Protein AF-A0A553UUF3-F1 (afdb_monomer_lite)

Structure (mmCIF, N/CA/C/O backbone):
data_AF-A0A553UUF3-F1
#
_entry.id   AF-A0A553UUF3-F1
#
loop_
_atom_site.group_PDB
_atom_site.id
_atom_site.type_symbol
_atom_site.label_atom_id
_atom_site.label_alt_id
_atom_site.label_comp_id
_atom_site.label_asym_id
_atom_site.label_entity_id
_atom_site.label_seq_id
_atom_site.pdbx_PDB_ins_code
_atom_site.Cartn_x
_atom_site.Cartn_y
_atom_site.Cartn_z
_atom_site.occupancy
_atom_site.B_iso_or_equiv
_atom_site.auth_seq_id
_atom_site.auth_comp_id
_atom_site.auth_asym_id
_atom_site.auth_atom_id
_atom_site.pdbx_PDB_model_num
ATOM 1 N N . MET A 1 1 ? -18.800 8.885 15.281 1.00 55.91 1 MET A N 1
ATOM 2 C CA . MET A 1 1 ? -18.186 8.438 14.009 1.00 55.91 1 MET A CA 1
ATOM 3 C C . MET A 1 1 ? -18.399 6.939 13.890 1.00 55.91 1 MET A C 1
ATOM 5 O O . MET A 1 1 ? -18.176 6.257 14.881 1.00 55.91 1 MET A O 1
ATOM 9 N N . SER A 1 2 ? -18.879 6.426 12.751 1.00 64.75 2 SER A N 1
ATOM 10 C CA . SER A 1 2 ? -19.047 4.971 12.604 1.00 64.75 2 SER A CA 1
ATOM 11 C C . SER A 1 2 ? -17.669 4.297 12.474 1.00 64.75 2 SER A C 1
ATOM 13 O O . SER A 1 2 ? -16.856 4.762 11.673 1.00 64.75 2 SER A O 1
ATOM 15 N N . PRO A 1 3 ? -17.402 3.207 13.205 1.00 64.25 3 PRO A N 1
ATOM 16 C CA . PRO A 1 3 ? -16.130 2.476 13.171 1.00 64.25 3 PRO A CA 1
ATOM 17 C C . PRO A 1 3 ? -15.806 1.858 11.800 1.00 64.25 3 PRO A C 1
ATOM 19 O O . PRO A 1 3 ? -14.676 1.465 11.548 1.00 64.25 3 PRO A O 1
ATOM 22 N N . LEU A 1 4 ? -16.756 1.839 10.862 1.00 70.88 4 LEU A N 1
ATOM 23 C CA . LEU A 1 4 ? -16.527 1.360 9.494 1.00 70.88 4 LEU A CA 1
ATOM 24 C C . LEU A 1 4 ? -15.695 2.324 8.627 1.00 70.88 4 LEU A C 1
ATOM 26 O O . LEU A 1 4 ? -15.108 1.902 7.632 1.00 70.88 4 LEU A O 1
ATOM 30 N N . HIS A 1 5 ? -15.619 3.607 8.994 1.00 77.00 5 HIS A N 1
ATOM 31 C CA . HIS A 1 5 ? -14.895 4.632 8.233 1.00 77.00 5 HIS A CA 1
ATOM 32 C C . HIS A 1 5 ? -13.394 4.341 8.037 1.00 77.00 5 HIS A C 1
ATOM 34 O O . HIS A 1 5 ? -12.945 4.444 6.895 1.00 77.00 5 HIS A O 1
ATOM 40 N N . PRO A 1 6 ? -12.605 3.963 9.066 1.00 73.38 6 PRO A N 1
ATOM 41 C CA . PRO A 1 6 ? -11.186 3.642 8.886 1.00 73.38 6 PRO A CA 1
ATOM 42 C C . PRO A 1 6 ? -10.954 2.465 7.931 1.00 73.38 6 PRO A C 1
ATOM 44 O O . PRO A 1 6 ? -10.066 2.533 7.087 1.00 73.38 6 PRO A O 1
ATOM 47 N N . ILE A 1 7 ? -11.795 1.427 7.980 1.00 76.50 7 ILE A N 1
ATOM 48 C CA . ILE A 1 7 ? -11.671 0.264 7.085 1.00 76.50 7 ILE A CA 1
ATOM 49 C C . ILE A 1 7 ? -11.974 0.658 5.637 1.00 76.50 7 ILE A C 1
ATOM 51 O O . ILE A 1 7 ? -11.239 0.284 4.725 1.00 76.50 7 ILE A O 1
ATOM 55 N N . LEU A 1 8 ? -13.044 1.428 5.418 1.00 81.56 8 LEU A N 1
ATOM 56 C CA . LEU A 1 8 ? -13.394 1.951 4.095 1.00 81.56 8 LEU A CA 1
ATOM 57 C C . LEU A 1 8 ? -12.289 2.851 3.530 1.00 81.56 8 LEU A C 1
ATOM 59 O O . LEU A 1 8 ? -11.957 2.740 2.350 1.00 81.56 8 LEU A O 1
ATOM 63 N N . ALA A 1 9 ? -11.694 3.705 4.365 1.00 81.81 9 ALA A N 1
ATOM 64 C CA . ALA A 1 9 ? -10.575 4.553 3.973 1.00 81.81 9 ALA A CA 1
ATOM 65 C C . ALA A 1 9 ? -9.338 3.724 3.590 1.00 81.81 9 ALA A C 1
ATOM 67 O O . ALA A 1 9 ? -8.763 3.950 2.524 1.00 81.81 9 ALA A O 1
ATOM 68 N N . ASP A 1 10 ? -8.971 2.727 4.398 1.00 81.44 10 ASP A N 1
ATOM 69 C CA . ASP A 1 10 ? -7.833 1.846 4.119 1.00 81.44 10 ASP A CA 1
ATOM 70 C C . ASP A 1 10 ? -8.055 1.015 2.839 1.00 81.44 10 ASP A C 1
ATOM 72 O O . ASP A 1 10 ? -7.144 0.867 2.017 1.00 81.44 10 ASP A O 1
ATOM 76 N N . LEU A 1 11 ? -9.281 0.530 2.611 1.00 82.00 11 LEU A N 1
ATOM 77 C CA . LEU A 1 11 ? -9.682 -0.145 1.371 1.00 82.00 11 LEU A CA 1
ATOM 78 C C . LEU A 1 11 ? -9.540 0.765 0.147 1.00 82.00 11 LEU A C 1
ATOM 80 O O . LEU A 1 11 ? -8.949 0.359 -0.858 1.00 82.00 11 LEU A O 1
ATOM 84 N N . LEU A 1 12 ? -10.056 1.994 0.225 1.00 87.75 12 LEU A N 1
ATOM 85 C CA . LEU A 1 12 ? -9.956 2.977 -0.856 1.00 87.75 12 LEU A CA 1
ATOM 86 C C . LEU A 1 12 ? -8.495 3.328 -1.155 1.00 87.75 12 LEU A C 1
ATOM 88 O O . LEU A 1 12 ? -8.098 3.358 -2.320 1.00 87.75 12 LEU A O 1
ATOM 92 N N . LEU A 1 13 ? -7.676 3.532 -0.122 1.00 85.38 13 LEU A N 1
ATOM 93 C CA . LEU A 1 13 ? -6.248 3.817 -0.270 1.00 85.38 13 LEU A CA 1
ATOM 94 C C . LEU A 1 13 ? -5.496 2.655 -0.924 1.00 85.38 13 LEU A C 1
ATOM 96 O O . LEU A 1 13 ? -4.687 2.888 -1.825 1.00 85.38 13 LEU A O 1
ATOM 100 N N . LEU A 1 14 ? -5.777 1.410 -0.530 1.00 82.88 14 LEU A N 1
ATOM 101 C CA . LEU A 1 14 ? -5.190 0.226 -1.164 1.00 82.88 14 LEU A CA 1
ATOM 102 C C . LEU A 1 14 ? -5.629 0.078 -2.624 1.00 82.88 14 LEU A C 1
ATOM 104 O O . LEU A 1 14 ? -4.790 -0.204 -3.484 1.00 82.88 14 LEU A O 1
ATOM 108 N N . ALA A 1 15 ? -6.910 0.302 -2.920 1.00 84.75 15 ALA A N 1
ATOM 109 C CA . ALA A 1 15 ? -7.431 0.256 -4.283 1.00 84.75 15 ALA A CA 1
ATOM 110 C C . ALA A 1 15 ? -6.764 1.319 -5.172 1.00 84.75 15 ALA A C 1
ATOM 112 O O . ALA A 1 15 ? -6.276 1.004 -6.262 1.00 84.75 15 ALA A O 1
ATOM 113 N N . LEU A 1 16 ? -6.654 2.557 -4.683 1.00 87.75 16 LEU A N 1
ATOM 114 C CA . LEU A 1 16 ? -5.954 3.641 -5.375 1.00 87.75 16 LEU A CA 1
ATOM 115 C C . LEU A 1 16 ? -4.469 3.324 -5.563 1.00 87.75 16 LEU A C 1
ATOM 117 O O . LEU A 1 16 ? -3.942 3.490 -6.663 1.00 87.75 16 LEU A O 1
ATOM 121 N N . ALA A 1 17 ? -3.795 2.811 -4.533 1.00 86.00 17 ALA A N 1
ATOM 122 C CA . ALA A 1 17 ? -2.399 2.408 -4.635 1.00 86.00 17 ALA A CA 1
ATOM 123 C C . ALA A 1 17 ? -2.201 1.325 -5.709 1.00 86.00 17 ALA A C 1
ATOM 125 O O . ALA A 1 17 ? -1.283 1.424 -6.525 1.00 86.00 17 ALA A O 1
ATOM 126 N N . ALA A 1 18 ? -3.083 0.325 -5.764 1.00 84.44 18 ALA A N 1
ATOM 127 C CA . ALA A 1 18 ? -3.041 -0.721 -6.782 1.00 84.44 18 ALA A CA 1
ATOM 128 C C . ALA A 1 18 ? -3.256 -0.162 -8.199 1.00 84.44 18 ALA A C 1
ATOM 130 O O . ALA A 1 18 ? -2.530 -0.539 -9.125 1.00 84.44 18 ALA A O 1
ATOM 131 N N . LEU A 1 19 ? -4.200 0.768 -8.375 1.00 87.19 19 LEU A N 1
ATOM 132 C CA . LEU A 1 19 ? -4.445 1.438 -9.656 1.00 87.19 19 LEU A CA 1
ATOM 133 C C . LEU A 1 19 ? -3.241 2.267 -10.112 1.00 87.19 19 LEU A C 1
ATOM 135 O O . LEU A 1 19 ? -2.832 2.166 -11.270 1.00 87.19 19 LEU A O 1
ATOM 139 N N . LEU A 1 20 ? -2.635 3.033 -9.204 1.00 86.75 20 LEU A N 1
ATOM 140 C CA . LEU A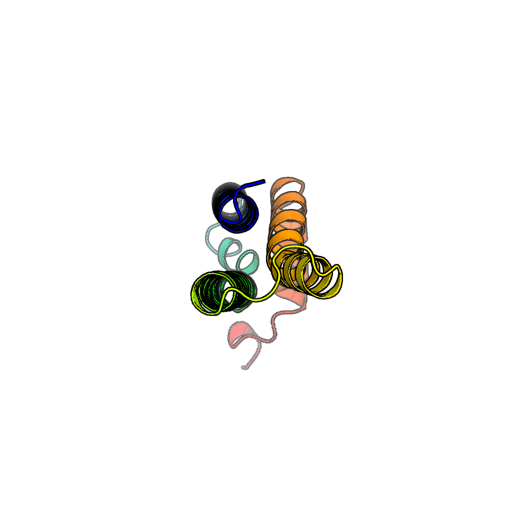 1 20 ? -1.438 3.828 -9.480 1.00 86.75 20 LEU A CA 1
ATOM 141 C C . LEU A 1 20 ? -0.249 2.942 -9.871 1.00 86.75 20 LEU A C 1
ATOM 143 O O . LEU A 1 20 ? 0.425 3.222 -10.863 1.00 86.75 20 LEU A O 1
ATOM 147 N N . LEU A 1 21 ? -0.028 1.836 -9.153 1.00 85.31 21 LEU A N 1
ATOM 148 C CA . LEU A 1 21 ? 1.014 0.864 -9.495 1.00 85.31 21 LEU A CA 1
ATOM 149 C C . LEU A 1 21 ? 0.755 0.211 -10.857 1.00 85.31 21 LEU A C 1
ATOM 151 O O . LEU A 1 21 ? 1.681 0.078 -11.657 1.00 85.31 21 LEU A O 1
ATOM 155 N N . ARG A 1 22 ? -0.499 -0.148 -11.158 1.00 84.50 22 ARG A N 1
ATOM 156 C CA . ARG A 1 22 ? -0.885 -0.699 -12.465 1.00 84.50 22 ARG A CA 1
ATOM 157 C C . ARG A 1 22 ? -0.662 0.311 -13.589 1.00 84.50 22 ARG A C 1
ATOM 159 O O . ARG A 1 22 ? -0.170 -0.073 -14.645 1.00 84.50 22 ARG A O 1
ATOM 166 N N . SER A 1 23 ? -1.010 1.577 -13.373 1.00 85.56 23 SER A N 1
ATOM 167 C CA . SER A 1 23 ? -0.787 2.653 -14.343 1.00 85.56 23 SER A CA 1
ATOM 168 C C . SER A 1 23 ? 0.708 2.871 -14.595 1.00 85.56 23 SER A C 1
ATOM 170 O O . SER A 1 23 ? 1.150 2.812 -15.741 1.00 85.56 23 SER A O 1
ATOM 172 N N . GLY A 1 24 ? 1.512 2.989 -13.532 1.00 82.44 24 GLY A N 1
ATOM 173 C CA . GLY A 1 24 ? 2.969 3.116 -13.639 1.00 82.44 24 GLY A CA 1
ATOM 174 C C . GLY A 1 24 ? 3.631 1.916 -14.327 1.00 82.44 24 GLY A C 1
ATOM 175 O O . GLY A 1 24 ? 4.554 2.092 -15.117 1.00 82.44 24 GLY A O 1
ATOM 176 N N . ALA A 1 25 ? 3.124 0.701 -14.103 1.00 83.00 25 ALA A N 1
ATOM 177 C CA . ALA A 1 25 ? 3.601 -0.501 -14.783 1.00 83.00 25 ALA A CA 1
ATOM 178 C C . ALA A 1 25 ? 3.319 -0.495 -16.292 1.00 83.00 25 ALA A C 1
ATOM 180 O O . ALA A 1 25 ? 4.176 -0.926 -17.057 1.00 83.00 25 ALA A O 1
ATOM 181 N N . ARG A 1 26 ? 2.170 0.035 -16.737 1.00 85.50 26 ARG A N 1
ATOM 182 C CA . ARG A 1 26 ? 1.860 0.170 -18.176 1.00 85.50 26 ARG A CA 1
ATOM 183 C C . ARG A 1 26 ? 2.767 1.166 -18.898 1.00 85.50 26 ARG A C 1
ATOM 185 O O . ARG A 1 26 ? 2.920 1.068 -20.107 1.00 85.50 26 ARG A O 1
ATOM 192 N N . GLN A 1 27 ? 3.355 2.118 -18.174 1.00 85.06 27 GLN A N 1
ATOM 193 C CA . GLN A 1 27 ? 4.297 3.095 -18.731 1.00 85.06 27 GLN A CA 1
ATOM 194 C C . GLN A 1 27 ? 5.721 2.534 -18.887 1.00 85.06 27 GLN A C 1
ATOM 196 O O . GLN A 1 27 ? 6.599 3.203 -19.439 1.00 85.06 27 GLN A O 1
ATOM 201 N N . LEU A 1 28 ? 5.974 1.326 -18.376 1.00 84.81 28 LEU A N 1
ATOM 202 C CA . LEU A 1 28 ? 7.258 0.645 -18.467 1.00 84.81 28 LEU A CA 1
ATOM 203 C C . LEU A 1 28 ? 7.231 -0.455 -19.521 1.00 84.81 28 LEU A C 1
ATOM 205 O O . LEU A 1 28 ? 6.196 -1.036 -19.835 1.00 84.81 28 LEU A O 1
ATOM 209 N N . HIS A 1 29 ? 8.420 -0.785 -20.018 1.00 83.25 29 HIS A N 1
ATOM 210 C CA . HIS A 1 29 ? 8.609 -1.981 -20.820 1.00 83.25 29 HIS A CA 1
ATOM 211 C C . HIS A 1 29 ? 8.239 -3.223 -19.992 1.00 83.25 29 HIS A C 1
ATOM 213 O O . HIS A 1 29 ? 8.522 -3.272 -18.790 1.00 83.25 29 HIS A O 1
ATOM 219 N N . TYR A 1 30 ? 7.653 -4.247 -20.626 1.00 78.50 30 TYR A N 1
ATOM 220 C CA . TYR A 1 30 ? 7.132 -5.439 -19.933 1.00 78.50 30 TYR A CA 1
ATOM 221 C C . TYR A 1 30 ? 8.177 -6.123 -19.035 1.00 78.50 30 TYR A C 1
ATOM 223 O O . TYR A 1 30 ? 7.833 -6.693 -18.004 1.00 78.50 30 TYR A O 1
ATOM 231 N N . ARG A 1 31 ? 9.462 -6.022 -19.407 1.00 78.62 31 ARG A N 1
ATOM 232 C CA . ARG A 1 31 ? 10.603 -6.561 -18.655 1.00 78.62 31 ARG A CA 1
ATOM 233 C C . ARG A 1 31 ? 10.852 -5.836 -17.329 1.00 78.62 31 ARG A C 1
ATOM 235 O O . ARG A 1 31 ? 11.295 -6.467 -16.378 1.00 78.62 31 ARG A O 1
ATOM 242 N N . ASP A 1 32 ? 10.578 -4.534 -17.251 1.00 81.12 32 ASP A N 1
ATOM 243 C CA . ASP A 1 32 ? 10.879 -3.726 -16.063 1.00 81.12 32 ASP A CA 1
ATOM 244 C C . ASP A 1 32 ? 9.661 -3.514 -15.145 1.00 81.12 32 ASP A C 1
ATOM 246 O O . ASP A 1 32 ? 9.817 -3.204 -13.961 1.00 81.12 32 ASP A O 1
ATOM 250 N N . ALA A 1 33 ? 8.448 -3.729 -15.662 1.00 79.81 33 ALA A N 1
ATOM 251 C CA . ALA A 1 33 ? 7.200 -3.635 -14.905 1.00 79.81 33 ALA A CA 1
ATOM 252 C C . ALA A 1 33 ? 7.163 -4.499 -13.618 1.00 79.81 33 ALA A C 1
ATOM 254 O O . ALA A 1 33 ? 6.700 -3.991 -12.590 1.00 79.81 33 ALA A O 1
ATOM 255 N N . PRO A 1 34 ? 7.690 -5.744 -13.586 1.00 81.69 34 PRO A N 1
ATOM 256 C CA . PRO A 1 34 ? 7.704 -6.564 -12.373 1.00 81.69 34 PRO A CA 1
ATOM 257 C C . PRO A 1 34 ? 8.473 -5.934 -11.206 1.00 81.69 34 PRO A C 1
ATOM 259 O O . PRO A 1 34 ? 8.111 -6.150 -10.049 1.00 81.69 34 PRO A O 1
ATOM 262 N N . TYR A 1 35 ? 9.491 -5.106 -11.470 1.00 82.06 35 TYR A N 1
ATOM 263 C CA . TYR A 1 35 ? 10.285 -4.475 -10.409 1.00 82.06 35 TYR A CA 1
ATOM 264 C C . TYR A 1 35 ? 9.533 -3.355 -9.673 1.00 82.06 35 TYR A C 1
ATOM 266 O O . TYR A 1 35 ? 9.977 -2.926 -8.606 1.00 82.06 35 TYR A O 1
ATOM 274 N N . LEU A 1 36 ? 8.387 -2.888 -10.181 1.00 80.50 36 LEU A N 1
ATOM 275 C CA . LEU A 1 36 ? 7.485 -2.005 -9.426 1.00 80.50 36 LEU A CA 1
ATOM 276 C C . LEU A 1 36 ? 6.674 -2.764 -8.368 1.00 80.50 36 LEU A C 1
ATOM 278 O O . LEU A 1 36 ? 6.268 -2.195 -7.357 1.00 80.50 36 LEU A O 1
ATOM 282 N N . PHE A 1 37 ? 6.475 -4.066 -8.556 1.00 74.12 37 PHE A N 1
ATOM 283 C CA . PHE A 1 37 ? 5.751 -4.917 -7.622 1.00 74.12 37 PHE A CA 1
ATOM 284 C C . PHE A 1 37 ? 6.751 -5.637 -6.721 1.00 74.12 37 PHE A C 1
ATOM 286 O O . PHE A 1 37 ? 7.000 -6.835 -6.854 1.00 74.12 37 PHE A O 1
ATOM 293 N N . ARG A 1 38 ? 7.360 -4.905 -5.776 1.00 67.31 38 ARG A N 1
ATOM 294 C CA . ARG A 1 38 ? 8.255 -5.519 -4.780 1.00 67.31 38 ARG A CA 1
ATOM 295 C C . ARG A 1 38 ? 7.461 -6.590 -4.020 1.00 67.31 38 ARG A C 1
ATOM 297 O O . ARG A 1 38 ? 6.628 -6.232 -3.189 1.00 67.31 38 ARG A O 1
ATOM 304 N N . ARG A 1 39 ? 7.744 -7.871 -4.312 1.00 64.50 39 ARG A N 1
ATOM 305 C CA . ARG A 1 39 ? 6.940 -9.093 -4.046 1.00 64.50 39 ARG A CA 1
ATOM 306 C C . ARG A 1 39 ? 6.074 -9.135 -2.785 1.00 64.50 39 ARG A C 1
ATOM 308 O O . ARG A 1 39 ? 5.059 -9.810 -2.785 1.00 64.50 39 ARG A O 1
ATOM 315 N N . ARG A 1 40 ? 6.472 -8.473 -1.701 1.00 67.44 40 ARG A N 1
ATOM 316 C CA . ARG A 1 40 ? 5.779 -8.563 -0.413 1.00 67.44 40 ARG A CA 1
ATOM 317 C C . ARG A 1 40 ? 5.019 -7.302 -0.007 1.00 67.44 40 ARG A C 1
ATOM 319 O O . ARG A 1 40 ? 4.257 -7.378 0.936 1.00 67.44 40 ARG A O 1
ATOM 326 N N . ARG A 1 41 ? 5.175 -6.147 -0.670 1.00 69.00 41 ARG A N 1
ATOM 327 C CA . ARG A 1 41 ? 4.558 -4.889 -0.185 1.00 69.00 41 ARG A CA 1
ATOM 328 C C . ARG A 1 41 ? 3.033 -4.899 -0.259 1.00 69.00 41 ARG A C 1
ATOM 330 O O . ARG A 1 41 ? 2.396 -4.580 0.731 1.00 69.00 41 ARG A O 1
ATOM 337 N N . LEU A 1 42 ? 2.464 -5.314 -1.390 1.00 68.44 42 LEU A N 1
ATOM 338 C CA . LEU A 1 42 ? 1.008 -5.450 -1.524 1.00 68.44 42 LEU A CA 1
ATOM 339 C C . LEU A 1 42 ? 0.452 -6.528 -0.585 1.00 68.44 42 LEU A C 1
ATOM 341 O O . LEU A 1 42 ? -0.597 -6.326 0.011 1.00 68.44 42 LEU A O 1
ATOM 345 N N . LEU A 1 43 ? 1.196 -7.622 -0.390 1.00 73.19 43 LEU A N 1
ATOM 346 C CA . LEU A 1 43 ? 0.850 -8.670 0.571 1.00 73.19 43 LEU A CA 1
ATOM 347 C C . LEU A 1 43 ? 0.825 -8.131 2.010 1.00 73.19 43 LEU A C 1
ATOM 349 O O . LEU A 1 43 ? -0.140 -8.361 2.723 1.00 73.19 43 LEU A O 1
ATOM 353 N N . TRP A 1 44 ? 1.849 -7.377 2.424 1.00 72.19 44 TRP A N 1
ATOM 354 C CA . TRP A 1 44 ? 1.902 -6.741 3.744 1.00 72.19 44 TRP A CA 1
ATOM 355 C C . TRP A 1 44 ? 0.765 -5.736 3.945 1.00 72.19 44 TRP A C 1
ATOM 357 O O . TRP A 1 44 ? 0.197 -5.686 5.028 1.00 72.19 44 TRP A O 1
ATOM 367 N N . GLY A 1 45 ? 0.392 -4.983 2.906 1.00 69.88 45 GLY A N 1
ATOM 368 C CA . GLY A 1 45 ? -0.772 -4.094 2.947 1.00 69.88 45 GLY A CA 1
ATOM 369 C C . GLY A 1 45 ? -2.084 -4.832 3.128 1.00 69.88 45 GLY A C 1
ATOM 370 O O . GLY A 1 45 ? -2.877 -4.467 3.987 1.00 69.88 45 GLY A O 1
ATOM 371 N N . ALA A 1 46 ? -2.286 -5.894 2.349 1.00 73.31 46 ALA A N 1
ATOM 372 C CA . ALA A 1 46 ? -3.475 -6.729 2.442 1.00 73.31 46 ALA A CA 1
ATOM 373 C C . ALA A 1 46 ? -3.571 -7.435 3.804 1.00 73.31 46 ALA A C 1
ATOM 375 O O . ALA A 1 46 ? -4.638 -7.441 4.407 1.00 73.31 46 ALA A O 1
ATOM 376 N N . LEU A 1 47 ? -2.456 -7.969 4.317 1.00 80.50 47 LEU A N 1
ATOM 377 C CA . LEU A 1 47 ? -2.376 -8.554 5.658 1.00 80.50 47 LEU A CA 1
ATOM 378 C C . LEU A 1 47 ? -2.687 -7.514 6.736 1.00 80.50 47 LEU A C 1
ATOM 380 O O . LEU A 1 47 ? -3.476 -7.797 7.629 1.00 80.50 47 LEU A O 1
ATOM 384 N N . SER A 1 48 ? -2.116 -6.311 6.633 1.00 77.12 48 SER A N 1
ATOM 385 C CA .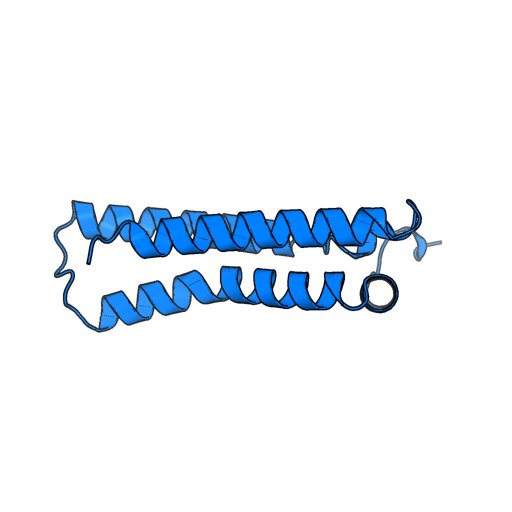 SER A 1 48 ? -2.393 -5.216 7.567 1.00 77.12 48 SER A CA 1
ATOM 386 C C . SER A 1 48 ? -3.874 -4.863 7.591 1.00 77.12 48 SER A C 1
ATOM 388 O O . SER A 1 48 ? -4.447 -4.767 8.667 1.00 77.12 48 SER A O 1
ATOM 390 N N . LEU A 1 49 ? -4.508 -4.736 6.422 1.00 78.12 49 LEU A N 1
ATOM 391 C CA . LEU A 1 49 ? -5.945 -4.486 6.322 1.00 78.12 49 LEU A CA 1
ATOM 392 C C . LEU A 1 49 ? -6.765 -5.626 6.949 1.00 78.12 49 LEU A C 1
ATOM 394 O O . LEU A 1 49 ? -7.732 -5.361 7.655 1.00 78.12 49 LEU A O 1
ATOM 398 N N . LEU A 1 50 ? -6.373 -6.883 6.719 1.00 79.69 50 LEU A N 1
ATOM 399 C CA . LEU A 1 50 ? -7.026 -8.062 7.297 1.00 79.69 50 LEU A CA 1
ATOM 400 C C . LEU A 1 50 ? -6.963 -8.046 8.827 1.00 79.69 50 LEU A C 1
ATOM 402 O O . LEU A 1 50 ? -7.995 -8.162 9.485 1.00 79.69 50 LEU A O 1
ATOM 406 N N . PHE A 1 51 ? -5.770 -7.848 9.394 1.00 79.31 51 PHE A N 1
ATOM 407 C CA . PHE A 1 51 ? -5.589 -7.747 10.843 1.00 79.31 51 PHE A CA 1
ATOM 408 C C . PHE A 1 51 ? -6.325 -6.539 11.424 1.00 79.31 51 PHE A C 1
ATOM 410 O O . PHE A 1 51 ? -6.963 -6.664 12.469 1.00 79.31 51 PHE A O 1
ATOM 417 N N . HIS A 1 52 ? -6.290 -5.400 10.731 1.00 78.38 52 HIS A N 1
ATOM 418 C CA . HIS A 1 52 ? -6.986 -4.192 11.154 1.00 78.38 52 HIS A CA 1
ATOM 419 C C . HIS A 1 52 ? -8.507 -4.412 11.174 1.00 78.38 52 HIS A C 1
ATOM 421 O O . HIS A 1 52 ? -9.153 -4.109 12.174 1.00 78.38 52 HIS A O 1
ATOM 427 N N . GLY A 1 53 ? -9.070 -5.029 10.130 1.00 74.38 53 GLY A N 1
ATOM 428 C CA . GLY A 1 53 ? -10.490 -5.374 10.057 1.00 74.38 53 GLY A C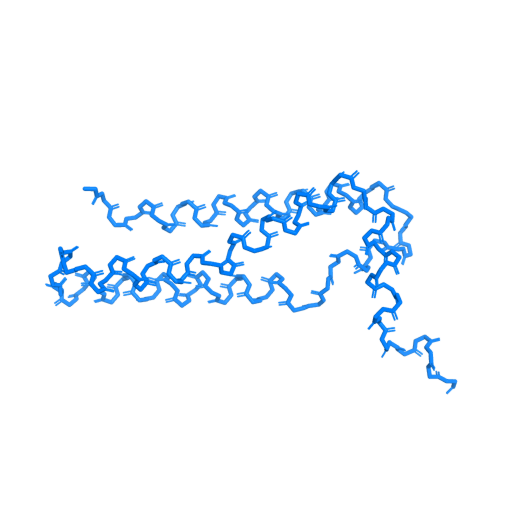A 1
ATOM 429 C C . GLY A 1 53 ? -10.928 -6.356 11.147 1.00 74.38 53 GLY A C 1
ATOM 430 O O . GLY A 1 53 ? -11.951 -6.131 11.790 1.00 74.38 53 GLY A O 1
ATOM 431 N N . VAL A 1 54 ? -10.137 -7.403 11.411 1.00 79.62 54 VAL A N 1
ATOM 432 C CA . VAL A 1 54 ? -10.420 -8.376 12.486 1.00 79.62 54 VAL A CA 1
ATOM 433 C C . VAL A 1 54 ? -10.387 -7.712 13.862 1.00 79.62 54 VAL A C 1
ATOM 435 O O . VAL A 1 54 ? -11.293 -7.939 14.663 1.00 79.62 54 VAL A O 1
ATOM 438 N N . ALA A 1 55 ? -9.390 -6.864 14.132 1.00 75.25 55 ALA A N 1
ATOM 439 C CA . ALA A 1 55 ? -9.300 -6.135 15.396 1.00 75.25 55 ALA A CA 1
ATOM 440 C C . ALA A 1 55 ? -10.525 -5.234 15.612 1.00 75.25 55 ALA A C 1
ATOM 442 O O . ALA A 1 55 ? -11.101 -5.216 16.697 1.00 75.25 55 ALA A O 1
ATOM 443 N N . LEU A 1 56 ? -10.971 -4.542 14.562 1.00 73.69 56 LEU A N 1
ATOM 444 C CA . LEU A 1 56 ? -12.110 -3.630 14.628 1.00 73.69 56 LEU A CA 1
ATOM 445 C C . LEU A 1 56 ? -13.441 -4.360 14.857 1.00 73.69 56 LEU A C 1
ATOM 447 O O . LEU A 1 56 ? -14.251 -3.921 15.675 1.00 73.69 56 LEU A O 1
ATOM 451 N N . ILE A 1 57 ? -13.646 -5.498 14.184 1.00 75.88 57 ILE A N 1
ATOM 452 C CA . ILE A 1 57 ? -14.802 -6.378 14.415 1.00 75.88 57 ILE A CA 1
ATOM 453 C C . ILE A 1 57 ? -14.766 -6.933 15.843 1.00 75.88 57 ILE A C 1
ATOM 455 O O . ILE A 1 57 ? -15.797 -6.944 16.510 1.00 75.88 57 ILE A O 1
ATOM 459 N N . GLY A 1 58 ? -13.592 -7.340 16.335 1.00 72.06 58 GLY A N 1
ATOM 460 C CA . GLY A 1 58 ? -13.414 -7.817 17.708 1.00 72.06 58 GLY A CA 1
ATOM 461 C C . GLY A 1 58 ? -13.787 -6.764 18.752 1.00 72.06 58 GLY A C 1
ATOM 462 O O . GLY A 1 58 ? -14.530 -7.063 19.681 1.00 72.06 58 GLY A O 1
ATOM 463 N N . VAL A 1 59 ? -13.345 -5.517 18.571 1.00 69.25 59 VAL A N 1
ATOM 464 C CA . VAL A 1 59 ? -13.693 -4.389 19.456 1.00 69.25 59 VAL A CA 1
ATOM 465 C C . VAL A 1 59 ? -15.195 -4.108 19.441 1.00 69.25 59 VAL A C 1
ATOM 467 O O . VAL A 1 59 ? -15.796 -3.954 20.503 1.00 69.25 59 VAL A O 1
ATOM 470 N N . MET A 1 60 ? -15.812 -4.092 18.254 1.00 69.62 60 MET A N 1
ATOM 471 C CA . MET A 1 60 ? -17.262 -3.927 18.114 1.00 69.62 60 MET A CA 1
ATOM 472 C C . MET A 1 60 ? -18.039 -5.051 18.809 1.00 69.62 60 MET A C 1
ATOM 474 O O . MET A 1 60 ? -19.011 -4.777 19.508 1.00 69.62 60 MET A O 1
ATOM 478 N N . ALA A 1 61 ? -17.609 -6.301 18.622 1.00 70.81 61 ALA A N 1
ATOM 479 C CA . ALA A 1 61 ? -18.268 -7.483 19.169 1.00 70.81 61 ALA A CA 1
ATOM 480 C C . ALA A 1 61 ? -18.132 -7.583 20.695 1.00 70.81 61 ALA A C 1
ATOM 482 O O . ALA A 1 61 ? -19.057 -8.031 21.366 1.00 70.81 61 ALA A O 1
ATOM 483 N N . LEU A 1 62 ? -16.995 -7.153 21.245 1.00 71.88 62 LEU A N 1
ATOM 484 C CA . LEU A 1 62 ? -16.713 -7.197 22.680 1.00 71.88 62 LEU A CA 1
ATOM 485 C C . LEU A 1 62 ? -17.219 -5.956 23.439 1.00 71.88 62 LEU A C 1
ATOM 487 O O . LEU A 1 62 ? -16.995 -5.870 24.644 1.00 71.88 62 LEU A O 1
ATOM 491 N N . LEU A 1 63 ? -17.876 -5.002 22.758 1.00 66.94 63 LEU A N 1
ATOM 492 C CA . LEU A 1 63 ? -18.343 -3.722 23.321 1.00 66.94 63 LEU A CA 1
ATOM 493 C C . LEU A 1 63 ? -17.252 -2.971 24.107 1.00 66.94 63 LEU A C 1
ATOM 495 O O . LEU A 1 63 ? -17.553 -2.186 25.007 1.00 66.94 63 LEU A O 1
ATOM 499 N N . ILE A 1 64 ? -15.977 -3.211 23.781 1.00 64.50 64 ILE A N 1
ATOM 500 C CA . ILE A 1 64 ? -14.864 -2.562 24.472 1.00 64.50 64 ILE A CA 1
ATOM 501 C C . ILE A 1 64 ? -14.991 -1.071 24.190 1.00 64.50 64 ILE A C 1
ATOM 503 O O . ILE A 1 64 ? -15.178 -0.694 23.034 1.00 64.50 64 ILE A O 1
ATOM 507 N N . GLU A 1 65 ? -14.919 -0.243 25.237 1.00 63.94 65 GLU A N 1
ATOM 508 C CA . GLU A 1 65 ? -15.152 1.201 25.174 1.00 63.94 65 GLU A CA 1
ATOM 509 C C . GLU A 1 65 ? -14.517 1.838 23.930 1.00 63.94 65 GLU A C 1
ATOM 511 O O . GLU A 1 65 ? -13.322 2.136 23.887 1.00 63.94 65 GLU A O 1
ATOM 516 N N . LEU A 1 66 ? -15.354 2.100 22.922 1.00 62.66 66 LEU A N 1
ATOM 517 C CA . LEU A 1 66 ? -14.995 2.715 21.636 1.00 62.66 66 LEU A CA 1
ATOM 518 C C . LEU A 1 66 ? -14.366 4.116 21.787 1.00 62.66 66 LEU A C 1
ATOM 520 O O . LEU A 1 66 ? -13.861 4.691 20.822 1.00 62.66 66 LEU A O 1
ATOM 524 N N . TYR A 1 67 ? -14.410 4.674 22.997 1.00 63.06 67 TYR A N 1
ATOM 525 C CA . TYR A 1 67 ? -13.905 5.995 23.350 1.00 63.06 67 TYR A CA 1
ATOM 526 C C . TYR A 1 67 ? -12.524 5.967 24.012 1.00 63.06 67 TYR A C 1
ATOM 528 O O . TYR A 1 67 ? -11.958 7.032 24.252 1.00 63.06 67 TYR A O 1
ATOM 536 N N . SER A 1 68 ? -11.949 4.787 24.277 1.00 72.00 68 SER A N 1
ATOM 537 C CA . SER A 1 68 ? -10.599 4.726 24.834 1.00 72.00 68 SER A CA 1
ATOM 538 C C . SER A 1 68 ? -9.574 5.273 23.827 1.00 72.00 68 SER A C 1
ATOM 540 O O . SER A 1 68 ? -9.529 4.817 22.678 1.00 72.00 68 SER A O 1
ATOM 542 N N . PRO A 1 69 ? -8.703 6.216 24.228 1.00 74.12 69 PRO A N 1
ATOM 543 C CA . PRO A 1 69 ? -7.664 6.760 23.352 1.00 74.12 69 PRO A CA 1
ATOM 544 C C . PRO A 1 69 ? -6.669 5.685 22.890 1.00 74.12 69 PRO A C 1
ATOM 546 O O . PRO A 1 69 ? -6.099 5.794 21.804 1.00 74.12 69 PRO A O 1
ATOM 549 N N . VAL A 1 70 ? -6.505 4.612 23.672 1.00 78.75 70 VAL A N 1
ATOM 550 C CA . VAL A 1 70 ? -5.664 3.459 23.319 1.00 78.75 70 VAL A CA 1
ATOM 551 C C . VAL A 1 70 ? -6.177 2.774 22.048 1.00 78.75 70 VAL A C 1
ATOM 553 O O . VAL A 1 70 ? -5.377 2.363 21.207 1.00 78.75 70 VAL A O 1
ATOM 556 N N . TRP A 1 71 ? -7.497 2.714 21.851 1.00 75.12 71 TRP A N 1
ATOM 557 C CA . TRP A 1 71 ? -8.079 2.117 20.649 1.00 75.12 71 TRP A CA 1
ATOM 558 C C . TRP A 1 71 ? -7.855 2.955 19.405 1.00 75.12 71 TRP A C 1
ATOM 560 O O . TRP A 1 71 ? -7.461 2.423 18.369 1.00 75.12 71 TRP A O 1
ATOM 570 N N . TRP A 1 72 ? -8.040 4.267 19.508 1.00 74.81 72 TRP A N 1
ATOM 571 C CA . TRP A 1 72 ? -7.759 5.170 18.396 1.00 74.81 72 TRP A CA 1
ATOM 572 C C . TRP A 1 72 ? -6.283 5.142 17.997 1.00 74.81 72 TRP A C 1
ATOM 574 O O . TRP A 1 72 ? -5.974 5.176 16.805 1.00 74.81 72 TRP A O 1
ATOM 584 N N . LEU A 1 73 ? -5.377 4.988 18.967 1.00 80.62 73 LEU A N 1
ATOM 585 C CA . LEU A 1 73 ? -3.956 4.793 18.694 1.00 80.62 73 LEU A CA 1
ATOM 586 C C . LEU A 1 73 ? -3.687 3.466 17.965 1.00 80.62 73 LEU A C 1
ATOM 588 O O . LEU A 1 73 ? -2.933 3.450 16.993 1.00 80.62 73 LEU A O 1
ATOM 592 N N . ALA A 1 74 ? -4.324 2.369 18.382 1.00 77.12 74 ALA A N 1
ATOM 593 C CA . ALA A 1 74 ? -4.193 1.073 17.715 1.00 77.12 74 ALA A CA 1
ATOM 594 C C . ALA A 1 74 ? -4.719 1.105 16.268 1.00 77.12 74 ALA A C 1
ATOM 596 O O . ALA A 1 74 ? -4.057 0.583 15.370 1.00 77.12 74 ALA A O 1
ATOM 597 N N . ILE A 1 75 ? -5.853 1.775 16.031 1.00 76.56 75 ILE A N 1
ATOM 598 C CA . ILE A 1 75 ? -6.410 1.999 14.687 1.00 76.56 75 ILE A CA 1
ATOM 599 C C . ILE A 1 75 ? -5.419 2.791 13.827 1.00 76.56 75 ILE A C 1
ATOM 601 O O . ILE A 1 75 ? -5.106 2.397 12.703 1.00 76.56 75 ILE A O 1
ATOM 605 N N . LEU A 1 76 ? -4.861 3.877 14.371 1.00 79.31 76 LEU A N 1
ATOM 606 C CA . LEU A 1 76 ? -3.885 4.704 13.662 1.00 79.31 76 LEU A CA 1
ATOM 607 C C . LEU A 1 76 ? -2.653 3.887 13.246 1.00 79.31 76 LEU A C 1
ATOM 609 O O . LEU A 1 76 ? -2.220 3.967 12.097 1.00 79.31 76 LEU A O 1
ATOM 613 N N . ILE A 1 77 ? -2.112 3.077 14.163 1.00 82.88 77 ILE A N 1
ATOM 614 C CA . ILE A 1 77 ? -0.967 2.192 13.905 1.00 82.88 77 ILE A CA 1
ATOM 615 C C . ILE A 1 77 ? -1.320 1.148 12.834 1.00 82.88 77 ILE A C 1
ATOM 617 O O . ILE A 1 77 ? -0.509 0.898 11.938 1.00 82.88 77 ILE A O 1
ATOM 621 N N . GLY A 1 78 ? -2.530 0.583 12.882 1.00 76.25 78 GLY A N 1
ATOM 622 C CA . GLY A 1 78 ? -3.036 -0.393 11.912 1.00 76.25 78 GLY A CA 1
ATOM 623 C C . GLY A 1 78 ? -3.139 0.138 10.477 1.00 76.25 78 GLY A C 1
ATOM 624 O O . GLY A 1 78 ? -2.917 -0.619 9.528 1.00 76.25 78 GLY A O 1
ATOM 625 N N . SER A 1 79 ? -3.394 1.439 10.305 1.00 80.25 79 SER A N 1
ATOM 626 C CA . SER A 1 79 ? -3.461 2.100 8.990 1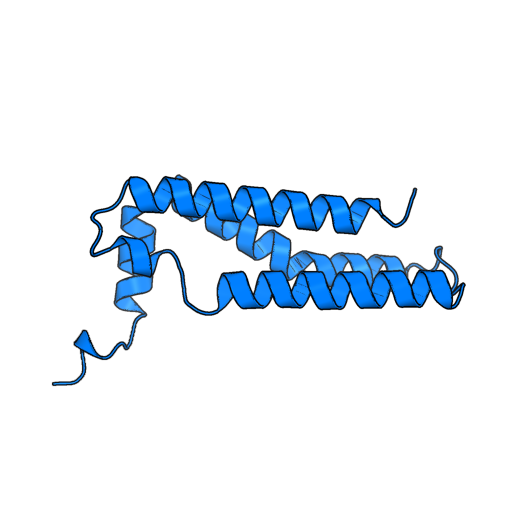.00 80.25 79 SER A CA 1
ATOM 627 C C . SER A 1 79 ? -2.092 2.509 8.422 1.00 80.25 79 SER A C 1
ATOM 629 O O . SER A 1 79 ? -1.973 2.774 7.220 1.00 80.25 79 SER A O 1
ATOM 631 N N . VAL A 1 80 ? -1.023 2.541 9.232 1.00 84.62 80 VAL A N 1
ATOM 632 C CA . VAL A 1 80 ? 0.322 2.962 8.777 1.00 84.62 80 VAL A CA 1
ATOM 633 C C . VAL A 1 80 ? 0.823 2.147 7.573 1.00 84.62 80 VAL A C 1
ATOM 635 O O . VAL A 1 80 ? 1.285 2.758 6.604 1.00 84.62 80 VAL A O 1
ATOM 638 N N . PRO A 1 81 ? 0.738 0.802 7.543 1.00 81.38 81 PRO A N 1
ATOM 639 C CA . PRO A 1 81 ? 1.231 0.029 6.402 1.00 81.38 81 PRO A CA 1
ATOM 640 C C . PRO A 1 81 ? 0.485 0.335 5.099 1.00 81.38 81 PRO A C 1
ATOM 642 O O . PRO A 1 81 ? 1.105 0.382 4.034 1.00 81.38 81 PRO A O 1
ATOM 645 N N . VAL A 1 82 ? -0.822 0.599 5.182 1.00 83.00 82 VAL A N 1
ATOM 646 C CA . VAL A 1 82 ? -1.652 1.003 4.039 1.00 83.00 82 VAL A CA 1
ATOM 647 C C . VAL A 1 82 ? -1.207 2.366 3.511 1.00 83.00 82 VAL A C 1
ATOM 649 O O . VAL A 1 82 ? -0.947 2.512 2.311 1.00 83.00 82 VAL A O 1
ATOM 652 N N . LEU A 1 83 ? -1.004 3.335 4.407 1.00 85.38 83 LEU A N 1
ATOM 653 C CA . LEU A 1 83 ? -0.501 4.660 4.049 1.00 85.38 83 LEU A CA 1
ATOM 654 C C . LEU A 1 83 ? 0.886 4.591 3.391 1.00 85.38 83 LEU A C 1
ATOM 656 O O . LEU A 1 83 ? 1.123 5.235 2.368 1.00 85.38 83 LEU A O 1
ATOM 660 N N . LEU A 1 84 ? 1.800 3.774 3.922 1.00 87.38 84 LEU A N 1
ATOM 661 C CA . LEU A 1 84 ? 3.138 3.587 3.347 1.00 87.38 84 LEU A CA 1
ATOM 662 C C . LEU A 1 84 ? 3.088 3.019 1.920 1.00 87.38 84 LEU A C 1
ATOM 664 O O . LEU A 1 84 ? 3.892 3.410 1.066 1.00 87.38 84 LEU A O 1
ATOM 668 N N . ILE A 1 85 ? 2.147 2.115 1.640 1.00 85.62 85 ILE A N 1
ATOM 669 C CA . ILE A 1 85 ? 1.937 1.561 0.294 1.00 85.62 85 ILE A CA 1
ATOM 670 C C . ILE A 1 85 ? 1.380 2.623 -0.647 1.00 85.62 85 ILE A C 1
ATOM 672 O O . ILE A 1 85 ? 1.854 2.731 -1.781 1.00 85.62 85 ILE A O 1
ATOM 676 N N . PHE A 1 86 ? 0.438 3.436 -0.179 1.00 85.94 86 PHE A N 1
ATOM 677 C CA . PHE A 1 86 ? -0.099 4.545 -0.959 1.00 85.94 86 PHE A CA 1
ATOM 678 C C . PHE A 1 86 ? 0.981 5.586 -1.296 1.00 85.94 86 PHE A C 1
ATOM 680 O O . PHE A 1 86 ? 1.167 5.930 -2.464 1.00 85.94 86 PHE A O 1
ATOM 687 N N . VAL A 1 87 ? 1.788 6.003 -0.315 1.00 88.69 87 VAL A N 1
ATOM 688 C CA . VAL A 1 87 ? 2.933 6.910 -0.530 1.00 88.69 87 VAL A CA 1
ATOM 689 C C . VAL A 1 87 ? 3.935 6.315 -1.520 1.00 88.69 87 VAL A C 1
ATOM 691 O O . VAL A 1 87 ? 4.473 7.021 -2.376 1.00 88.69 87 VAL A O 1
ATOM 694 N N . TYR A 1 88 ? 4.189 5.008 -1.442 1.00 87.50 88 TYR A N 1
ATOM 695 C CA . TYR A 1 88 ? 5.019 4.333 -2.431 1.00 87.50 88 TYR A CA 1
ATOM 696 C C . TYR A 1 88 ? 4.409 4.398 -3.835 1.00 87.50 88 TYR A C 1
ATOM 698 O O . TYR A 1 88 ? 5.128 4.712 -4.782 1.00 87.50 88 TYR A O 1
ATOM 706 N N . ALA A 1 89 ? 3.107 4.147 -3.976 1.00 86.62 89 ALA A N 1
ATOM 707 C CA . ALA A 1 89 ? 2.416 4.210 -5.259 1.00 86.62 89 ALA A CA 1
ATOM 708 C C . ALA A 1 89 ? 2.460 5.622 -5.875 1.00 86.62 89 ALA A C 1
ATOM 710 O O . ALA A 1 89 ? 2.710 5.753 -7.074 1.00 86.62 89 ALA A O 1
ATOM 711 N N . LEU A 1 90 ? 2.341 6.674 -5.054 1.00 89.31 90 LEU A N 1
ATOM 712 C CA . LEU A 1 90 ? 2.539 8.064 -5.487 1.00 89.31 90 LEU A CA 1
ATOM 713 C C . LEU A 1 90 ? 3.957 8.313 -6.030 1.00 89.31 90 LEU A C 1
ATOM 715 O O . LEU A 1 90 ? 4.138 8.951 -7.066 1.00 89.31 90 LEU A O 1
ATOM 719 N N . ARG A 1 91 ? 4.985 7.767 -5.372 1.00 88.31 91 ARG A N 1
ATOM 720 C CA . ARG A 1 91 ? 6.370 7.842 -5.876 1.00 88.31 91 ARG A CA 1
ATOM 721 C C . ARG A 1 91 ? 6.578 7.030 -7.157 1.00 88.31 91 ARG A C 1
ATOM 723 O O . ARG A 1 91 ? 7.425 7.383 -7.971 1.00 88.31 91 ARG A O 1
ATOM 730 N N . VAL A 1 92 ? 5.843 5.932 -7.331 1.00 86.56 92 VAL A N 1
ATOM 731 C CA . VAL A 1 92 ? 5.900 5.125 -8.557 1.00 86.56 92 VAL A CA 1
ATOM 732 C C . VAL A 1 92 ? 5.288 5.873 -9.732 1.00 86.56 92 VAL A C 1
ATOM 734 O O . VAL A 1 92 ? 5.900 5.877 -10.793 1.00 86.56 92 VAL A O 1
ATOM 737 N N . ILE A 1 93 ? 4.138 6.529 -9.563 1.00 88.81 93 ILE A N 1
ATOM 738 C CA . ILE A 1 93 ? 3.507 7.251 -10.677 1.00 88.81 93 ILE A CA 1
ATOM 739 C C . ILE A 1 93 ? 4.292 8.508 -11.079 1.00 88.81 93 ILE A C 1
ATOM 741 O O . ILE A 1 93 ? 4.306 8.857 -12.254 1.00 88.81 93 ILE A O 1
ATOM 745 N N . SER A 1 94 ? 4.994 9.158 -10.143 1.00 90.31 94 SER A N 1
ATOM 746 C CA . SER A 1 94 ? 5.799 10.344 -10.462 1.00 90.31 94 SER A CA 1
ATOM 747 C C . SER A 1 94 ? 7.051 10.020 -11.280 1.00 90.31 94 SER A C 1
ATOM 749 O O . SER A 1 94 ? 7.452 10.815 -12.128 1.00 90.31 94 SER A O 1
ATOM 751 N N . ASN A 1 95 ? 7.686 8.863 -11.052 1.00 90.62 95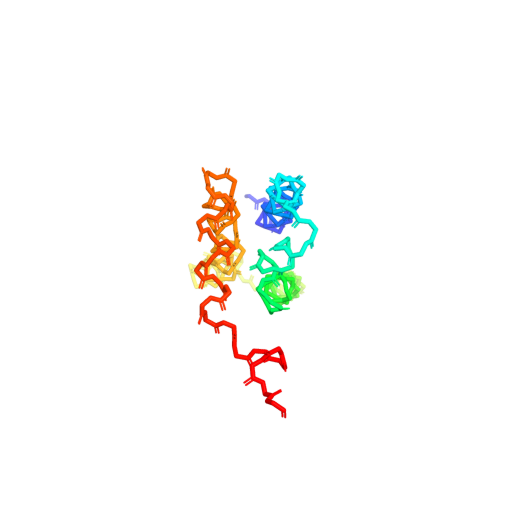 ASN A N 1
ATOM 752 C CA . ASN A 1 95 ? 8.799 8.401 -11.880 1.00 90.62 95 ASN A CA 1
ATOM 753 C C . ASN A 1 95 ? 8.939 6.864 -11.860 1.00 90.62 95 ASN A C 1
ATOM 755 O O . ASN A 1 95 ? 9.772 6.316 -11.121 1.00 90.62 95 ASN A O 1
ATOM 759 N N . PRO A 1 96 ? 8.173 6.144 -12.701 1.00 86.06 96 PRO A N 1
ATOM 760 C CA . PRO A 1 96 ? 8.149 4.684 -12.671 1.00 86.06 96 PRO A CA 1
ATOM 761 C C . PRO A 1 96 ? 9.488 4.082 -13.107 1.00 86.06 96 PRO A C 1
ATOM 763 O O . PRO A 1 96 ? 9.929 3.084 -12.538 1.00 86.06 96 PRO A O 1
ATOM 766 N N . ARG A 1 97 ? 10.199 4.721 -14.049 1.00 87.88 97 ARG A N 1
ATOM 767 C CA . ARG A 1 97 ? 11.512 4.257 -14.539 1.00 87.88 97 ARG A CA 1
ATOM 768 C C . ARG A 1 97 ? 12.569 4.280 -13.440 1.00 87.88 97 ARG A C 1
ATOM 770 O O . ARG A 1 97 ? 13.258 3.282 -13.225 1.00 87.88 97 ARG A O 1
ATOM 777 N N . ARG A 1 98 ? 12.671 5.390 -12.700 1.00 89.38 98 ARG A N 1
ATOM 778 C CA . ARG A 1 98 ? 13.612 5.516 -11.575 1.00 89.38 98 ARG A CA 1
ATOM 779 C C . ARG A 1 98 ? 13.307 4.489 -10.487 1.00 89.38 98 ARG A C 1
ATOM 781 O O . ARG A 1 98 ? 14.225 3.857 -9.969 1.00 89.38 98 ARG A O 1
ATOM 788 N N . MET A 1 99 ? 12.029 4.300 -10.163 1.00 87.69 99 MET A N 1
ATOM 789 C CA . MET A 1 99 ? 11.607 3.355 -9.128 1.00 87.69 99 MET A CA 1
ATOM 790 C C . MET A 1 99 ? 11.876 1.901 -9.523 1.00 87.69 99 MET A C 1
ATOM 792 O O . MET A 1 99 ? 12.373 1.135 -8.695 1.00 87.69 99 MET A O 1
ATOM 796 N N . ALA A 1 100 ? 11.625 1.528 -10.780 1.00 85.75 100 ALA A N 1
ATOM 797 C CA . ALA A 1 100 ? 11.974 0.210 -11.300 1.00 85.75 100 ALA A CA 1
ATOM 798 C C . ALA A 1 100 ? 13.492 -0.024 -11.258 1.00 85.75 100 ALA A C 1
ATOM 800 O O . ALA A 1 100 ? 13.929 -1.054 -10.750 1.00 85.75 100 ALA A O 1
ATOM 801 N N . MET A 1 101 ? 14.305 0.954 -11.679 1.00 87.25 101 MET A N 1
ATOM 802 C CA . MET A 1 101 ? 15.770 0.853 -11.635 1.00 87.25 101 MET A CA 1
ATOM 803 C C . MET A 1 101 ? 16.304 0.688 -10.203 1.00 87.25 101 MET A C 1
ATOM 805 O O . MET A 1 101 ? 17.162 -0.160 -9.958 1.00 87.25 101 MET A O 1
ATOM 809 N N . LEU A 1 102 ? 15.784 1.457 -9.240 1.00 87.19 102 LEU A N 1
ATOM 810 C CA . LEU A 1 102 ? 16.162 1.332 -7.828 1.00 87.19 102 LEU A CA 1
ATOM 811 C C . LEU A 1 102 ? 15.807 -0.047 -7.266 1.00 87.19 102 LEU A C 1
ATOM 813 O O . LEU A 1 102 ? 16.638 -0.669 -6.602 1.00 87.19 102 LEU A O 1
ATOM 817 N N . ASN A 1 103 ? 14.598 -0.540 -7.546 1.00 84.88 103 ASN A N 1
ATOM 818 C CA . ASN A 1 103 ? 14.167 -1.851 -7.064 1.00 84.88 103 ASN A CA 1
ATOM 819 C C . ASN A 1 103 ? 14.959 -2.977 -7.732 1.00 84.88 103 ASN A C 1
ATOM 821 O O . ASN A 1 103 ? 15.316 -3.930 -7.047 1.00 84.88 103 ASN A O 1
ATOM 825 N N . LYS A 1 104 ? 15.295 -2.833 -9.019 1.00 83.25 104 LYS A N 1
ATOM 826 C CA . LYS A 1 104 ? 16.146 -3.759 -9.776 1.00 83.25 104 LYS A CA 1
ATOM 827 C C . LYS A 1 104 ? 17.556 -3.849 -9.191 1.00 83.25 104 LYS A C 1
ATOM 829 O O . LYS A 1 104 ? 18.044 -4.950 -8.989 1.00 83.25 104 LYS A O 1
ATOM 834 N N . ARG A 1 105 ? 18.177 -2.724 -8.808 1.00 82.94 105 ARG A N 1
ATOM 835 C CA . ARG A 1 105 ? 19.487 -2.726 -8.113 1.00 82.94 105 ARG A CA 1
ATOM 836 C C . ARG A 1 105 ? 19.454 -3.456 -6.767 1.00 82.94 105 ARG A C 1
ATOM 838 O O . ARG A 1 105 ? 20.440 -4.064 -6.376 1.00 82.94 105 ARG A O 1
ATOM 845 N N . HIS A 1 106 ? 18.328 -3.396 -6.058 1.00 77.69 106 HIS A N 1
ATOM 846 C CA . HIS A 1 106 ? 18.138 -4.109 -4.790 1.00 77.69 106 HIS A CA 1
ATOM 847 C C . HIS A 1 106 ? 17.652 -5.556 -4.975 1.00 77.69 106 HIS A C 1
ATOM 849 O O . HIS A 1 106 ? 17.516 -6.289 -3.992 1.00 77.69 106 HIS A O 1
ATOM 855 N N . TRP A 1 107 ? 17.341 -5.967 -6.205 1.00 72.81 107 TRP A N 1
ATOM 856 C CA . TRP A 1 107 ? 16.800 -7.281 -6.511 1.00 72.81 107 TRP A CA 1
ATOM 857 C C . TRP A 1 107 ? 17.937 -8.283 -6.708 1.00 72.81 107 TRP A C 1
ATOM 859 O O . TRP A 1 107 ? 18.551 -8.347 -7.766 1.00 72.81 107 TRP A O 1
ATOM 869 N N . LYS A 1 108 ? 18.189 -9.107 -5.689 1.00 64.75 108 LYS A N 1
ATOM 870 C CA . LYS A 1 108 ? 19.093 -10.268 -5.756 1.00 64.75 108 LYS A CA 1
ATOM 871 C C . LYS A 1 108 ? 18.364 -11.495 -6.330 1.00 64.75 108 LYS A C 1
ATOM 873 O O . LYS A 1 108 ? 18.223 -12.507 -5.653 1.00 64.75 108 LYS A O 1
ATOM 878 N N . GLY A 1 109 ? 17.755 -11.349 -7.504 1.00 62.41 109 GLY A N 1
ATOM 879 C CA . GLY A 1 109 ? 16.989 -12.421 -8.152 1.00 62.41 109 GLY A CA 1
ATOM 880 C C . GLY A 1 109 ? 17.850 -13.410 -8.940 1.00 62.41 109 GLY A C 1
ATOM 881 O O . GLY A 1 109 ? 19.029 -13.144 -9.150 1.00 62.41 109 GLY A O 1
ATOM 882 N N . PRO A 1 110 ? 17.248 -14.505 -9.441 1.00 57.12 110 PRO A N 1
ATOM 883 C CA . PRO A 1 110 ? 17.955 -15.58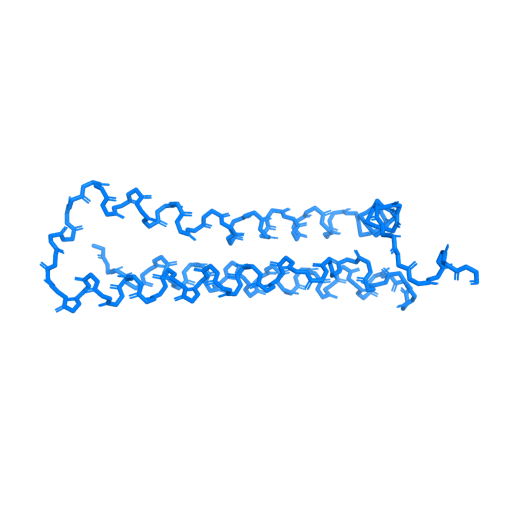3 -10.140 1.00 57.12 110 PRO A CA 1
ATOM 884 C C . PRO A 1 110 ? 18.633 -15.153 -11.450 1.00 57.12 110 PRO A C 1
ATOM 886 O O . PRO A 1 110 ? 19.512 -15.851 -11.916 1.00 57.12 110 PRO A O 1
ATOM 889 N N . GLU A 1 111 ? 18.302 -13.984 -12.013 1.00 57.28 111 GLU A N 1
ATOM 890 C CA . GLU A 1 111 ? 19.023 -13.398 -13.161 1.00 57.28 111 GLU A CA 1
ATOM 891 C C . GLU A 1 111 ? 20.492 -13.029 -12.845 1.00 57.28 111 GLU A C 1
ATOM 893 O O . GLU A 1 111 ? 21.248 -12.709 -13.757 1.00 57.28 111 GLU A O 1
ATOM 898 N N . LEU A 1 112 ? 20.889 -13.029 -11.565 1.00 49.62 112 LEU A N 1
ATOM 899 C CA . LEU A 1 112 ? 22.247 -12.731 -11.083 1.00 49.62 112 LEU A CA 1
ATOM 900 C C . LEU A 1 112 ? 22.965 -13.955 -10.493 1.00 49.62 112 LEU A C 1
ATOM 902 O O . LEU A 1 112 ? 24.071 -13.810 -9.973 1.00 49.62 112 LEU A O 1
ATOM 906 N N . VAL A 1 113 ? 22.340 -15.134 -10.524 1.00 40.16 113 VAL A N 1
ATOM 907 C CA . VAL A 1 113 ? 22.997 -16.389 -10.152 1.00 40.16 113 VAL A CA 1
ATOM 908 C C . VAL A 1 113 ? 23.365 -17.084 -11.468 1.00 40.16 113 VAL A C 1
ATOM 910 O O . VAL A 1 113 ? 22.441 -17.378 -12.226 1.00 40.16 113 VAL A O 1
ATOM 913 N N . PRO A 1 114 ? 24.667 -17.232 -11.785 1.00 49.22 114 PRO A N 1
ATOM 914 C CA . PRO A 1 114 ? 25.123 -17.881 -13.014 1.00 49.22 114 PRO A CA 1
ATOM 915 C C . PRO A 1 114 ? 24.728 -19.359 -13.078 1.00 49.22 114 PRO A C 1
ATOM 917 O O . PRO A 1 114 ? 24.573 -19.981 -11.999 1.00 49.22 114 PRO A O 1
#

Organism: NCBI:txid2592048

pLDDT: mean 77.56, std 9.63, range [40.16, 90.62]

Foldseek 3Di:
DDLCVLLVVLVVLLVLLVVLLVVLLVVDDVVLSVLSCPPCLNVVSVVLSVVLVVVSVVCVVVVPPPPDVVVVVVSVVSSVSSVVSSVSSVVCNVPVPVSSVVSVVVDPDPVPPD

Secondary structure (DSSP, 8-state):
--THHHHHHHHHHHHHHHHHHHHHHHTS-TTTGGGGS-TTHHHHHHHHHHHHHHHHHHHHHTT--TT-HHHHHHHHHHHHHHHHHHHHHHHHHH-HHHHHHHHHHT---GGG--

Radius of gyration: 17.41 Å; chains: 1; bounding box: 44×28×46 Å

Sequence (114 aa):
MSPLHPILADLLLLALAALLLRSGARQLHYRDAPYLFRRRRLLWGALSLLFHGVALIGVMALLIELYSPVWWLAILIGSVPVLLIFVYALRVISNPRRMAMLNKRHWKGPELVP